Protein AF-A0A376TM35-F1 (afdb_monomer_lite)

Foldseek 3Di:
DPPPDDDDDDPCCCDCVDVVSVCVPPPVVVVCVVPVCVVVVVVVVVVVVVVVLVVLCVVCVVVLVVQADPVLDGHLVSCPPPDLVSQLSSVQVSCVVVVHDRADPVVSVCCCPQPSPDDPVVPGDDDGDDD

Sequence (131 aa):
MAHGLRWIEDESNQDDSYDRNFLRLRVVPLLQQRWPHFAEATARSAALCAEQESLLDELLADDLAHCQTSQGALQIAPMLAMSDARRAAIIRRWLAGKNAPMPSRDALVRIWQEVALAREDASPCLRLGAV

Radius of gyration: 21.59 Å; chains: 1; bounding box: 40×36×68 Å

Organism: Escherichia coli (NCBI:txid562)

pLDDT: mean 91.14, std 10.09, range [37.28, 98.38]

InterPro domains:
  IPR012094 tRNA(Ile)-lysidine synthase [PTHR43033] (3-95)
  IPR014729 Rossmann-like alpha/beta/alpha sandwich fold [G3DSA:3.40.50.620] (1-59)
  IPR015262 tRNA(Ile)-lysidine synthase, substrate-binding domain [PF09179] (74-129)

Secondary structure (DSSP, 8-state):
--S-PPPP--GGGG-TTSHHHHIIIIIHHHHHHH-TTHHHHHHHHHHHHHHHHHHHHHHTHHHHHHHB-TTSPBPSGGGTTS-HHHHHHHHHHHHHHTTPPPPPHHHHHHIIIIIITS-GGG------S--

Structure (mmCIF, N/CA/C/O backbone):
data_AF-A0A376TM35-F1
#
_entry.id   AF-A0A376TM35-F1
#
loop_
_atom_site.group_PDB
_atom_site.id
_atom_site.type_symbol
_atom_site.label_atom_id
_atom_site.label_alt_id
_atom_site.label_comp_id
_atom_site.label_asym_id
_atom_site.label_entity_id
_atom_site.label_seq_id
_atom_site.pdbx_PDB_ins_code
_atom_site.Cartn_x
_atom_site.Cartn_y
_atom_site.Cartn_z
_atom_site.occupancy
_atom_site.B_iso_or_equiv
_atom_site.auth_seq_id
_atom_site.auth_comp_id
_atom_site.auth_asym_id
_atom_site.auth_atom_id
_atom_site.pdbx_PDB_model_num
ATOM 1 N N . MET A 1 1 ? -4.588 11.335 37.239 1.00 51.06 1 MET A N 1
ATOM 2 C CA . MET A 1 1 ? -4.090 12.726 37.125 1.00 51.06 1 MET A CA 1
ATOM 3 C C . MET A 1 1 ? -2.660 12.821 37.676 1.00 51.06 1 MET A C 1
ATOM 5 O O . MET A 1 1 ? -2.438 13.467 38.687 1.00 51.06 1 MET A O 1
ATOM 9 N N . ALA A 1 2 ? -1.690 12.132 37.059 1.00 62.16 2 ALA A N 1
ATOM 10 C CA . ALA A 1 2 ? -0.390 11.849 37.692 1.00 62.16 2 ALA A CA 1
ATOM 11 C C . ALA A 1 2 ? 0.693 12.944 37.544 1.00 62.16 2 ALA A C 1
ATOM 13 O O . ALA A 1 2 ? 1.711 12.861 38.219 1.00 62.16 2 ALA A O 1
ATOM 14 N N . HIS A 1 3 ? 0.493 13.976 36.709 1.00 79.00 3 HIS A N 1
ATOM 15 C CA . HIS A 1 3 ? 1.562 14.942 36.378 1.00 79.00 3 HIS A CA 1
ATOM 16 C C . HIS A 1 3 ? 1.140 16.424 36.357 1.00 79.00 3 HIS A C 1
ATOM 18 O O . HIS A 1 3 ? 1.894 17.258 35.872 1.00 79.00 3 HIS A O 1
ATOM 24 N N . GLY A 1 4 ? -0.055 16.781 36.849 1.00 81.81 4 GLY A N 1
ATOM 25 C CA . GLY A 1 4 ? -0.488 18.191 36.930 1.00 81.81 4 GLY A CA 1
ATOM 26 C C . GLY A 1 4 ? -0.570 18.941 35.589 1.00 81.81 4 GLY A C 1
ATOM 27 O O . GLY A 1 4 ? -0.604 20.170 35.575 1.00 81.81 4 GLY A O 1
ATOM 28 N N . LEU A 1 5 ? -0.587 18.214 34.468 1.00 82.50 5 LEU A N 1
ATOM 29 C CA . LEU A 1 5 ? -0.661 18.787 33.128 1.00 82.50 5 LEU A CA 1
ATOM 30 C C . LEU A 1 5 ? -2.024 19.454 32.920 1.00 82.50 5 LEU A C 1
ATOM 32 O O . LEU A 1 5 ? -3.060 18.844 33.182 1.00 82.50 5 LEU A O 1
ATOM 36 N N . ARG A 1 6 ? -2.006 20.696 32.429 1.00 76.69 6 ARG A N 1
ATOM 37 C CA . ARG A 1 6 ? -3.191 21.411 31.944 1.00 76.69 6 ARG A CA 1
ATOM 38 C C . ARG A 1 6 ? -3.177 21.355 30.422 1.00 76.69 6 ARG A C 1
ATOM 40 O O . ARG A 1 6 ? -2.238 21.859 29.813 1.00 76.69 6 ARG A O 1
ATOM 47 N N . TRP A 1 7 ? -4.182 20.726 29.823 1.00 78.25 7 TRP A N 1
ATOM 48 C CA . TRP A 1 7 ? -4.386 20.730 28.375 1.00 78.25 7 TRP A CA 1
ATOM 49 C C . TRP A 1 7 ? -5.505 21.706 28.009 1.00 78.25 7 TRP A C 1
ATOM 51 O O . TRP A 1 7 ? -6.388 21.983 28.819 1.00 78.25 7 TRP A O 1
ATOM 61 N N . ILE A 1 8 ? -5.434 22.251 26.797 1.00 77.06 8 ILE A N 1
ATOM 62 C CA . ILE A 1 8 ? -6.493 23.075 26.213 1.00 77.06 8 ILE A CA 1
ATOM 63 C C . ILE A 1 8 ? -7.406 22.133 25.429 1.00 77.06 8 ILE A C 1
ATOM 65 O O . ILE A 1 8 ? -6.921 21.330 24.631 1.00 77.06 8 ILE A O 1
ATOM 69 N N . GLU A 1 9 ? -8.712 22.211 25.664 1.00 65.25 9 GLU A N 1
ATOM 70 C CA . GLU A 1 9 ? -9.710 21.481 24.883 1.00 65.25 9 GLU A CA 1
ATOM 71 C C . GLU A 1 9 ? -10.206 22.385 23.754 1.00 65.25 9 GLU A C 1
ATOM 73 O O . GLU A 1 9 ? -10.888 23.375 23.993 1.00 65.25 9 GLU A O 1
ATOM 78 N N . ASP A 1 10 ? -9.802 22.070 22.523 1.00 77.88 10 ASP A N 1
ATOM 79 C CA . ASP A 1 10 ? -10.305 22.731 21.315 1.00 77.88 10 ASP A CA 1
ATOM 80 C C . ASP A 1 10 ? -11.744 22.262 21.035 1.00 77.88 10 ASP A C 1
ATOM 82 O O . ASP A 1 10 ? -12.008 21.054 21.048 1.00 77.88 10 ASP A O 1
ATOM 86 N N . GLU A 1 11 ? -12.666 23.197 20.790 1.00 68.25 11 GLU A N 1
ATOM 87 C CA . GLU A 1 11 ? -14.085 22.932 20.506 1.00 68.25 11 GLU A CA 1
ATOM 88 C C . GLU A 1 11 ? -14.277 22.028 19.274 1.00 68.25 11 GLU A C 1
ATOM 90 O O . GLU A 1 11 ? -15.194 21.203 19.246 1.00 68.25 11 GLU A O 1
ATOM 95 N N . SER A 1 12 ? -13.357 22.080 18.302 1.00 74.06 12 SER A N 1
ATOM 96 C CA . SER A 1 12 ? -13.358 21.201 17.123 1.00 74.06 12 SER A CA 1
ATOM 97 C C . SER A 1 12 ? -13.183 19.716 17.462 1.00 74.06 12 SER A C 1
ATOM 99 O O . SER A 1 12 ? -13.548 18.848 16.670 1.00 74.06 12 SER A O 1
ATOM 101 N N . ASN A 1 13 ? -12.695 19.373 18.661 1.00 75.00 13 ASN A N 1
ATOM 102 C CA . ASN A 1 13 ? -12.607 17.980 19.107 1.00 75.00 13 ASN A CA 1
ATOM 103 C C . ASN A 1 13 ? -13.976 17.329 19.341 1.00 75.00 13 ASN A C 1
ATOM 105 O O . ASN A 1 13 ? -14.020 16.111 19.524 1.00 75.00 13 ASN A O 1
ATOM 109 N N . GLN A 1 14 ? -15.057 18.109 19.377 1.00 75.44 14 GLN A N 1
ATOM 110 C CA . GLN A 1 14 ? -16.428 17.611 19.513 1.00 75.44 14 GLN A CA 1
ATOM 111 C C . GLN A 1 14 ? -17.201 17.621 18.188 1.00 75.44 14 GLN A C 1
ATOM 113 O O . GLN A 1 14 ? -18.337 17.155 18.146 1.00 75.44 14 GLN A O 1
ATOM 118 N N . ASP A 1 15 ? -16.592 18.120 17.111 1.00 87.31 15 ASP A N 1
ATOM 119 C CA . ASP A 1 15 ? -17.203 18.176 15.787 1.00 87.31 15 ASP A CA 1
ATOM 120 C C . ASP A 1 15 ? -17.098 16.812 15.091 1.00 87.31 15 ASP A C 1
ATOM 122 O O . ASP A 1 15 ? -16.002 16.373 14.730 1.00 87.31 15 ASP A O 1
ATOM 126 N N . ASP A 1 16 ? -18.230 16.130 14.911 1.00 86.31 16 ASP A N 1
ATOM 127 C CA . ASP A 1 16 ? -18.307 14.821 14.259 1.00 86.31 16 ASP A CA 1
ATOM 128 C C . ASP A 1 16 ? -18.423 14.888 12.729 1.00 86.31 16 ASP A C 1
ATOM 130 O O . ASP A 1 16 ? -18.472 13.839 12.089 1.00 86.31 16 ASP A O 1
ATOM 134 N N . SER A 1 17 ? -18.376 16.079 12.122 1.00 88.94 17 SER A N 1
ATOM 135 C CA . SER A 1 17 ? -18.322 16.223 10.661 1.00 88.94 17 SER A CA 1
ATOM 136 C C . SER A 1 17 ? -17.024 15.678 10.052 1.00 88.94 17 SER A C 1
ATOM 138 O O . SER A 1 17 ? -17.001 15.281 8.887 1.00 88.94 17 SER A O 1
ATOM 140 N N . TYR A 1 18 ? -15.945 15.606 10.841 1.00 88.38 18 TYR A N 1
ATOM 141 C CA . TYR A 1 18 ? -14.679 14.999 10.436 1.00 88.38 18 TYR A CA 1
ATOM 142 C C . TYR A 1 18 ? -14.670 13.494 10.724 1.00 88.38 18 TYR A C 1
ATOM 144 O O . TYR A 1 18 ? -14.819 13.081 11.876 1.00 88.38 18 TYR A O 1
ATOM 152 N N . ASP A 1 19 ? -14.352 12.671 9.716 1.00 91.31 19 ASP A N 1
ATOM 153 C CA . ASP A 1 19 ? -14.348 11.198 9.810 1.00 91.31 19 ASP A CA 1
ATOM 154 C C . ASP A 1 19 ? -13.607 10.662 11.044 1.00 91.31 19 ASP A C 1
ATOM 156 O O . ASP A 1 19 ? -14.082 9.767 11.746 1.00 91.31 19 ASP A O 1
ATOM 160 N N . ARG A 1 20 ? -12.435 11.232 11.354 1.00 91.50 20 ARG A N 1
ATOM 161 C CA . ARG A 1 20 ? -11.644 10.841 12.531 1.00 91.50 20 ARG A CA 1
ATOM 162 C C . ARG A 1 20 ? -12.411 11.082 13.835 1.00 91.50 20 ARG A C 1
ATOM 164 O O . ARG A 1 20 ? -12.366 10.234 14.729 1.00 91.50 20 ARG A O 1
ATOM 171 N N . ASN A 1 21 ? -13.074 12.229 13.965 1.00 92.19 21 ASN A N 1
ATOM 172 C CA . ASN A 1 21 ? -13.842 12.569 15.158 1.00 92.19 21 ASN A CA 1
ATOM 173 C C . ASN A 1 21 ? -15.098 11.710 15.257 1.00 92.19 21 ASN A C 1
ATOM 175 O O . ASN A 1 21 ? -15.342 11.148 16.321 1.00 92.19 21 ASN A O 1
ATOM 179 N N . PHE A 1 22 ? -15.820 11.508 14.154 1.00 94.00 22 PHE A N 1
ATOM 180 C CA . PHE A 1 22 ? -16.949 10.582 14.103 1.00 94.00 22 PHE A CA 1
ATOM 181 C C . PHE A 1 22 ? -16.563 9.173 14.577 1.00 94.00 22 PHE A C 1
ATOM 183 O O . PHE A 1 22 ? -17.207 8.610 15.468 1.00 94.00 22 PHE A O 1
ATOM 190 N N . LEU A 1 23 ? -15.464 8.617 14.053 1.00 94.31 23 LEU A N 1
ATOM 191 C CA . LEU A 1 23 ? -14.966 7.308 14.474 1.00 94.31 23 LEU A CA 1
ATOM 192 C C . LEU A 1 23 ? -14.652 7.283 15.973 1.00 94.31 23 LEU A C 1
ATOM 194 O O . LEU A 1 23 ? -15.097 6.376 16.677 1.00 94.31 23 LEU A O 1
ATOM 198 N N . ARG A 1 24 ? -13.921 8.284 16.475 1.00 93.06 24 ARG A N 1
ATOM 199 C CA . ARG A 1 24 ? -13.513 8.370 17.885 1.00 93.06 24 ARG A CA 1
ATOM 200 C C . ARG A 1 24 ? -14.695 8.547 18.840 1.00 93.06 24 ARG A C 1
ATOM 202 O O . ARG A 1 24 ? -14.692 7.943 19.907 1.00 93.06 24 ARG A O 1
ATOM 209 N N . LEU A 1 25 ? -15.669 9.382 18.483 1.00 93.06 25 LEU A N 1
ATOM 210 C CA . LEU A 1 25 ? -16.764 9.788 19.367 1.00 93.06 25 LEU A CA 1
ATOM 211 C C . LEU A 1 25 ? -17.975 8.853 19.286 1.00 93.06 25 LEU A C 1
ATOM 213 O O . LEU A 1 25 ? -18.692 8.701 20.273 1.00 93.06 25 LEU A O 1
ATOM 217 N N . ARG A 1 26 ? -18.232 8.243 18.122 1.00 94.81 26 ARG A N 1
ATOM 218 C CA . ARG A 1 26 ? -19.473 7.493 17.860 1.00 94.81 26 ARG A CA 1
ATOM 219 C C . ARG A 1 26 ? -19.219 6.007 17.638 1.00 94.81 26 ARG A C 1
ATOM 221 O O . ARG A 1 26 ? -19.868 5.179 18.271 1.00 94.81 26 ARG A O 1
ATOM 228 N N . VAL A 1 27 ? -18.267 5.657 16.774 1.00 96.00 27 VAL A N 1
ATOM 229 C CA . VAL A 1 27 ? -18.087 4.265 16.320 1.00 96.00 27 VAL A CA 1
ATOM 230 C C . VAL A 1 27 ? -17.256 3.436 17.297 1.00 96.00 27 VAL A C 1
ATOM 232 O O . VAL A 1 27 ? -17.703 2.384 17.749 1.00 96.00 27 VAL A O 1
ATOM 235 N N . VAL A 1 28 ? -16.055 3.897 17.652 1.00 95.62 28 VAL A N 1
ATOM 236 C CA . VAL A 1 28 ? -15.134 3.159 18.531 1.00 95.62 28 VAL A CA 1
ATOM 237 C C . VAL A 1 28 ? -15.750 2.882 19.910 1.00 95.62 28 VAL A C 1
ATOM 239 O O . VAL A 1 28 ? -15.670 1.730 20.341 1.00 95.62 28 VAL A O 1
ATOM 242 N N . PRO A 1 29 ? -16.429 3.839 20.581 1.00 95.44 29 PRO A N 1
ATOM 243 C CA . PRO A 1 29 ? -17.078 3.562 21.861 1.00 95.44 29 PRO A CA 1
ATOM 244 C C . PRO A 1 29 ? -18.174 2.497 21.746 1.00 95.44 29 PRO A C 1
ATOM 246 O O . PRO A 1 29 ? -18.269 1.619 22.601 1.00 95.44 29 PRO A O 1
ATOM 249 N N . LEU A 1 30 ? -18.966 2.523 20.667 1.00 97.19 30 LEU A N 1
ATOM 250 C CA . LEU A 1 30 ? -20.011 1.528 20.415 1.00 97.19 30 LEU A CA 1
ATOM 251 C C . LEU A 1 30 ? -19.421 0.124 20.216 1.00 97.19 30 LEU A C 1
ATOM 253 O O . LEU A 1 30 ? -19.939 -0.848 20.763 1.00 97.19 30 LEU A O 1
ATOM 257 N N . LEU A 1 31 ? -18.306 0.008 19.491 1.00 97.44 31 LEU A N 1
ATOM 258 C CA . LEU A 1 31 ? -17.596 -1.263 19.328 1.00 97.44 31 LEU A CA 1
ATOM 259 C C . LEU A 1 31 ? -17.004 -1.755 20.655 1.00 97.44 31 LEU A C 1
ATOM 261 O O . LEU A 1 31 ? -17.114 -2.940 20.970 1.00 97.44 31 LEU A O 1
ATOM 265 N N . GLN A 1 32 ? -16.438 -0.854 21.461 1.00 97.12 32 GLN A N 1
ATOM 266 C CA . GLN A 1 32 ? -15.855 -1.184 22.764 1.00 97.12 32 GLN A CA 1
ATOM 267 C C . GLN A 1 32 ? -16.887 -1.661 23.793 1.00 97.12 32 GLN A C 1
ATOM 269 O O . GLN A 1 32 ? -16.550 -2.490 24.636 1.00 97.12 32 GLN A O 1
ATOM 274 N N . GLN A 1 33 ? -18.147 -1.218 23.701 1.00 96.94 33 GLN A N 1
ATOM 275 C CA . GLN A 1 33 ? -19.219 -1.728 24.566 1.00 96.94 33 GLN A CA 1
ATOM 276 C C . GLN A 1 33 ? -19.436 -3.240 24.403 1.00 96.94 33 GLN A C 1
ATOM 278 O O . GLN A 1 33 ? -19.703 -3.929 25.386 1.00 96.94 33 GLN A O 1
ATOM 283 N N . ARG A 1 34 ? -19.321 -3.770 23.176 1.00 97.25 34 ARG A N 1
ATOM 284 C CA . ARG A 1 34 ? -19.450 -5.212 22.902 1.00 97.25 34 ARG A CA 1
ATOM 285 C C . ARG A 1 34 ? -18.109 -5.947 22.977 1.00 97.25 34 ARG A C 1
ATOM 287 O O . ARG A 1 34 ? -18.078 -7.094 23.417 1.00 97.25 34 ARG A O 1
ATOM 294 N N . TRP A 1 35 ? -17.027 -5.301 22.549 1.00 97.56 35 TRP A N 1
ATOM 295 C CA . TRP A 1 35 ? -15.672 -5.850 22.508 1.00 97.56 35 TRP A CA 1
ATOM 296 C C . TRP A 1 35 ? -14.686 -4.891 23.190 1.00 97.56 35 TRP A C 1
ATOM 298 O O . TRP A 1 35 ? -14.065 -4.071 22.510 1.00 97.56 35 TRP A O 1
ATOM 308 N N . PRO A 1 36 ? -14.479 -5.007 24.515 1.00 96.31 36 PRO A N 1
ATOM 309 C CA . PRO A 1 36 ? -13.661 -4.062 25.287 1.00 96.31 36 PRO A CA 1
ATOM 310 C C . PRO A 1 36 ? -12.246 -3.838 24.731 1.00 96.31 36 PRO A C 1
ATOM 312 O O . PRO A 1 36 ? -11.713 -2.734 24.792 1.00 96.31 36 PRO A O 1
ATOM 315 N N . HIS A 1 37 ? -11.667 -4.866 24.105 1.00 96.62 37 HIS A N 1
ATOM 316 C CA . HIS A 1 37 ? -10.313 -4.859 23.542 1.00 96.62 37 HIS A CA 1
ATOM 317 C C . HIS A 1 37 ? -10.260 -4.538 22.034 1.00 96.62 37 HIS A C 1
ATOM 319 O O . HIS A 1 37 ? -9.271 -4.846 21.371 1.00 96.62 37 HIS A O 1
ATOM 325 N N . PHE A 1 38 ? -11.308 -3.938 21.451 1.00 96.88 38 PHE A N 1
ATOM 326 C CA . PHE A 1 38 ? -11.380 -3.672 20.004 1.00 96.88 38 PHE A CA 1
ATOM 327 C C . PHE A 1 38 ? -10.190 -2.853 19.474 1.00 96.88 38 PHE A C 1
ATOM 329 O O . PHE A 1 38 ? -9.610 -3.186 18.438 1.00 96.88 38 PHE A O 1
ATOM 336 N N . ALA A 1 39 ? -9.797 -1.800 20.196 1.00 94.25 39 ALA A N 1
ATOM 337 C CA . ALA A 1 39 ? -8.682 -0.945 19.790 1.00 94.25 39 ALA A CA 1
ATOM 338 C C . ALA A 1 39 ? -7.350 -1.719 19.770 1.00 94.25 39 ALA A C 1
ATOM 340 O O . ALA A 1 39 ? -6.591 -1.618 18.809 1.00 94.25 39 ALA A O 1
ATOM 341 N N . GLU A 1 40 ? -7.105 -2.558 20.780 1.00 96.50 40 GLU A N 1
ATOM 342 C CA . GLU A 1 40 ? -5.917 -3.419 20.862 1.00 96.50 40 GLU A CA 1
ATOM 343 C C . GLU A 1 40 ? -5.903 -4.479 19.753 1.00 96.50 40 GLU A C 1
ATOM 345 O O . GLU A 1 40 ? -4.866 -4.727 19.138 1.00 96.50 40 GLU A O 1
ATOM 350 N N . ALA A 1 41 ? -7.052 -5.095 19.457 1.00 97.25 41 ALA A N 1
ATOM 351 C CA . ALA A 1 41 ? -7.181 -6.062 18.368 1.00 97.25 41 ALA A CA 1
ATOM 352 C C . ALA A 1 41 ? -6.934 -5.416 16.992 1.00 97.25 41 ALA A C 1
ATOM 354 O O . ALA A 1 41 ? -6.283 -6.009 16.127 1.00 97.25 41 ALA A O 1
ATOM 355 N N . THR A 1 42 ? -7.397 -4.179 16.807 1.00 97.19 42 THR A N 1
ATOM 356 C CA . THR A 1 42 ? -7.168 -3.403 15.581 1.00 97.19 42 THR A CA 1
ATOM 357 C C . THR A 1 42 ? -5.693 -3.032 15.435 1.00 97.19 42 THR A C 1
ATOM 359 O O . THR A 1 42 ? -5.112 -3.253 14.374 1.00 97.19 42 THR A O 1
ATOM 362 N N . ALA A 1 43 ? -5.052 -2.553 16.507 1.00 97.00 43 ALA A N 1
ATOM 363 C CA . ALA A 1 43 ? -3.619 -2.256 16.518 1.00 97.00 43 ALA A CA 1
ATOM 364 C C . ALA A 1 43 ? -2.772 -3.501 16.208 1.00 97.00 43 ALA A C 1
ATOM 366 O O . ALA A 1 43 ? -1.831 -3.433 15.421 1.00 97.00 43 ALA A O 1
ATOM 367 N N . ARG A 1 44 ? -3.151 -4.662 16.756 1.00 97.88 44 ARG A N 1
ATOM 368 C CA . ARG A 1 44 ? -2.505 -5.946 16.454 1.00 97.88 44 ARG A CA 1
ATOM 369 C C . ARG A 1 44 ? -2.652 -6.336 14.987 1.00 97.88 44 ARG A C 1
ATOM 371 O O . ARG A 1 44 ? -1.685 -6.766 14.378 1.00 97.88 44 ARG A O 1
ATOM 378 N N . SER A 1 45 ? -3.841 -6.158 14.416 1.00 98.38 45 SER A N 1
ATOM 379 C CA . SER A 1 45 ? -4.080 -6.439 12.995 1.00 98.38 45 SER A CA 1
ATOM 380 C C . SER A 1 45 ? -3.232 -5.529 12.103 1.00 98.38 45 SER A C 1
ATOM 382 O O . SER A 1 45 ? -2.629 -6.002 11.148 1.00 98.38 45 SER A O 1
ATOM 384 N N . ALA A 1 46 ? -3.118 -4.242 12.449 1.00 97.62 46 ALA A N 1
ATOM 385 C CA . ALA A 1 46 ? -2.245 -3.307 11.743 1.00 97.62 46 ALA A CA 1
ATOM 386 C C . ALA A 1 46 ? -0.761 -3.706 11.838 1.00 97.62 46 ALA A C 1
ATOM 388 O O . ALA A 1 46 ? -0.058 -3.651 10.831 1.00 97.62 46 ALA A O 1
ATOM 389 N N . ALA A 1 47 ? -0.300 -4.151 13.012 1.00 98.12 47 ALA A N 1
ATOM 390 C CA . ALA A 1 47 ? 1.068 -4.633 13.202 1.00 98.12 47 ALA A CA 1
ATOM 391 C C . ALA A 1 47 ? 1.364 -5.882 12.356 1.00 98.12 47 ALA A C 1
ATOM 393 O O . ALA A 1 47 ? 2.384 -5.919 11.677 1.00 98.12 47 ALA A O 1
ATOM 394 N N . LEU A 1 48 ? 0.443 -6.851 12.321 1.00 98.38 48 LEU A N 1
ATOM 395 C CA . LEU A 1 48 ? 0.569 -8.038 11.470 1.00 98.38 48 LEU A CA 1
ATOM 396 C C . LEU A 1 48 ? 0.610 -7.663 9.983 1.00 98.38 48 LEU A C 1
ATOM 398 O O . LEU A 1 48 ? 1.443 -8.170 9.246 1.00 98.3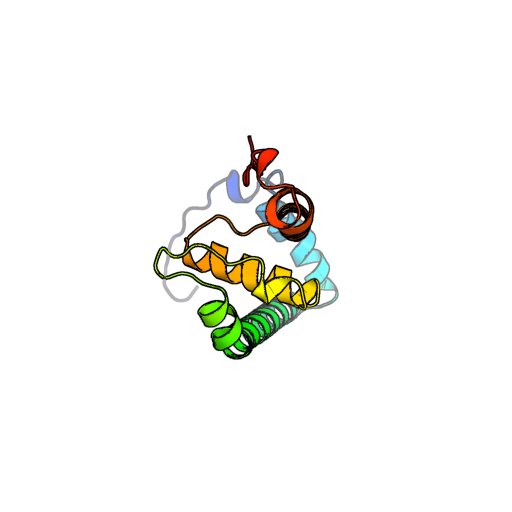8 48 LEU A O 1
ATOM 402 N N . CYS A 1 49 ? -0.238 -6.736 9.526 1.00 97.75 49 CYS A N 1
ATOM 403 C CA . CYS A 1 49 ? -0.174 -6.254 8.143 1.00 97.75 49 CYS A CA 1
ATOM 404 C C . CYS A 1 49 ? 1.181 -5.606 7.815 1.00 97.75 49 CYS A C 1
ATOM 406 O O . CYS A 1 49 ? 1.711 -5.829 6.730 1.00 97.75 49 CYS A O 1
ATOM 408 N N . ALA A 1 50 ? 1.746 -4.825 8.740 1.00 96.31 50 ALA A N 1
ATOM 409 C CA . ALA A 1 50 ? 3.061 -4.215 8.557 1.00 96.31 50 ALA A CA 1
ATOM 410 C C . ALA A 1 50 ? 4.183 -5.266 8.502 1.00 96.31 50 ALA A C 1
ATOM 412 O O . ALA A 1 50 ? 5.073 -5.163 7.662 1.00 96.31 50 ALA A O 1
ATOM 413 N N . GLU A 1 51 ? 4.112 -6.301 9.342 1.00 98.06 51 GLU A N 1
ATOM 414 C CA . GLU A 1 51 ? 5.039 -7.438 9.318 1.00 98.06 51 GLU A CA 1
ATOM 415 C C . GLU A 1 51 ? 4.986 -8.177 7.973 1.00 98.06 51 GLU A C 1
ATOM 417 O O . GLU A 1 51 ? 6.025 -8.441 7.367 1.00 98.06 51 GLU A O 1
ATOM 422 N N . GLN A 1 52 ? 3.783 -8.426 7.443 1.00 97.81 52 GLN A N 1
ATOM 423 C CA . GLN A 1 52 ? 3.623 -9.053 6.130 1.00 97.81 52 GLN A CA 1
ATOM 424 C C . GLN A 1 52 ? 4.185 -8.192 4.989 1.00 97.81 52 GLN A C 1
ATOM 426 O O . GLN A 1 52 ? 4.783 -8.737 4.063 1.00 97.81 52 GLN A O 1
ATOM 431 N N . GLU A 1 53 ? 4.009 -6.867 5.029 1.00 95.69 53 GLU A N 1
ATOM 432 C CA . GLU A 1 53 ? 4.603 -5.977 4.021 1.00 95.69 53 GLU A CA 1
ATOM 433 C C . GLU A 1 53 ? 6.133 -5.941 4.112 1.00 95.69 53 GLU A C 1
ATOM 435 O O . GLU A 1 53 ? 6.783 -5.992 3.069 1.00 95.69 53 GLU A O 1
ATOM 440 N N . SER A 1 54 ? 6.707 -5.953 5.321 1.00 96.69 54 SER A N 1
ATOM 441 C CA . SER A 1 54 ? 8.163 -6.052 5.508 1.00 96.69 54 SER A CA 1
ATOM 442 C C . SER A 1 54 ? 8.711 -7.366 4.954 1.00 96.69 54 SER A C 1
ATOM 444 O O . SER A 1 54 ? 9.712 -7.372 4.245 1.00 96.69 54 SER A O 1
ATOM 446 N N . LEU A 1 55 ? 8.031 -8.487 5.208 1.00 98.00 55 LEU A N 1
ATOM 447 C CA . LEU A 1 55 ? 8.433 -9.775 4.645 1.00 98.00 55 LEU A CA 1
ATOM 448 C C . LEU A 1 55 ? 8.383 -9.752 3.110 1.00 98.00 55 LEU A C 1
ATOM 450 O O . LEU A 1 55 ? 9.246 -10.313 2.442 1.00 98.00 55 LEU A O 1
ATOM 454 N N . LEU A 1 56 ? 7.382 -9.093 2.526 1.00 97.00 56 LEU A N 1
ATOM 455 C CA . LEU A 1 56 ? 7.316 -8.915 1.078 1.00 97.00 56 LEU A CA 1
ATOM 456 C C . LEU A 1 56 ? 8.426 -7.996 0.545 1.00 97.00 56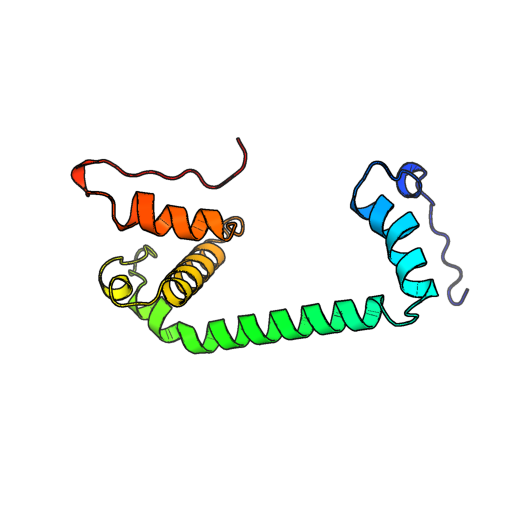 LEU A C 1
ATOM 458 O O . LEU A 1 56 ? 8.866 -8.210 -0.583 1.00 97.00 56 LEU A O 1
ATOM 462 N N . ASP A 1 57 ? 8.887 -7.006 1.315 1.00 96.88 57 ASP A N 1
ATOM 463 C CA . ASP A 1 57 ? 10.058 -6.195 0.954 1.00 96.88 57 ASP A CA 1
ATOM 464 C C . ASP A 1 57 ? 11.316 -7.062 0.853 1.00 96.88 57 ASP A C 1
ATOM 466 O O . ASP A 1 57 ? 12.050 -6.951 -0.127 1.00 96.88 57 ASP A O 1
ATOM 470 N N . GLU A 1 58 ? 11.517 -7.974 1.805 1.00 97.75 58 GLU A N 1
ATOM 471 C CA . GLU A 1 58 ? 12.626 -8.933 1.786 1.00 97.75 58 GLU A CA 1
ATOM 472 C C . GLU A 1 58 ? 12.519 -9.899 0.599 1.00 97.75 58 GLU A C 1
ATOM 474 O O . GLU A 1 58 ? 13.462 -10.055 -0.176 1.00 97.75 58 GLU A O 1
ATOM 479 N N . LEU A 1 59 ? 11.350 -10.519 0.415 1.00 97.75 59 LEU A N 1
ATOM 480 C CA . LEU A 1 59 ? 11.128 -11.539 -0.614 1.00 97.75 59 LEU A CA 1
ATOM 481 C C . LEU A 1 59 ? 11.191 -11.000 -2.047 1.00 97.75 59 LEU A C 1
ATOM 483 O O . LEU A 1 59 ? 11.463 -11.768 -2.968 1.00 97.75 59 LEU A O 1
ATOM 487 N N . LEU A 1 60 ? 10.889 -9.716 -2.249 1.00 97.50 60 LEU A N 1
ATOM 488 C CA . LEU A 1 60 ? 10.868 -9.079 -3.567 1.00 97.50 60 LEU A CA 1
ATOM 489 C C . LEU A 1 60 ? 12.083 -8.179 -3.813 1.00 97.50 60 LEU A C 1
ATOM 491 O O . LEU A 1 60 ? 12.126 -7.521 -4.853 1.00 97.50 60 LEU A O 1
ATOM 495 N N . ALA A 1 61 ? 13.054 -8.127 -2.898 1.00 97.06 61 ALA A N 1
ATOM 496 C CA . ALA A 1 61 ? 14.230 -7.269 -3.034 1.00 97.06 61 ALA A CA 1
ATOM 497 C C . ALA A 1 61 ? 15.000 -7.556 -4.334 1.00 97.06 61 ALA A C 1
ATOM 499 O O . ALA A 1 61 ? 15.288 -6.634 -5.100 1.00 97.06 61 ALA A O 1
ATOM 500 N N . ASP A 1 62 ? 15.253 -8.834 -4.624 1.00 96.81 62 ASP A N 1
ATOM 501 C CA . ASP A 1 62 ? 15.967 -9.261 -5.831 1.00 96.81 62 ASP A CA 1
ATOM 502 C C . ASP A 1 62 ? 15.150 -9.002 -7.102 1.00 96.81 62 ASP A C 1
ATOM 504 O O . ASP A 1 62 ? 15.686 -8.512 -8.096 1.00 96.81 62 ASP A O 1
ATOM 508 N N . ASP A 1 63 ? 13.839 -9.272 -7.067 1.00 96.56 63 ASP A N 1
ATOM 509 C CA . ASP A 1 63 ? 12.941 -8.984 -8.188 1.00 96.56 63 ASP A CA 1
ATOM 510 C C . ASP A 1 63 ? 12.920 -7.482 -8.501 1.00 96.56 63 ASP A C 1
ATOM 512 O O . ASP A 1 63 ? 12.997 -7.082 -9.664 1.00 96.56 63 ASP A O 1
ATOM 516 N N . LEU A 1 64 ? 12.829 -6.640 -7.468 1.00 96.81 64 LEU A N 1
ATOM 517 C CA . LEU A 1 64 ? 12.819 -5.190 -7.606 1.00 96.81 64 LEU A CA 1
ATOM 518 C C . LEU A 1 64 ? 14.151 -4.684 -8.163 1.00 96.81 64 LEU A C 1
ATOM 520 O O . LEU A 1 64 ? 14.144 -3.896 -9.105 1.00 96.81 64 LEU A O 1
ATOM 524 N N . ALA A 1 65 ? 15.277 -5.166 -7.630 1.00 95.94 65 ALA A N 1
ATOM 525 C CA . ALA A 1 65 ? 16.606 -4.813 -8.116 1.00 95.94 65 ALA A CA 1
ATOM 526 C C . ALA A 1 65 ? 16.809 -5.239 -9.577 1.00 95.94 65 ALA A C 1
ATOM 528 O O . ALA A 1 65 ? 17.340 -4.468 -10.373 1.00 95.94 65 ALA A O 1
ATOM 529 N N . HIS A 1 66 ? 16.337 -6.431 -9.950 1.00 95.81 66 HIS A N 1
ATOM 530 C CA . HIS A 1 66 ? 16.401 -6.926 -11.323 1.00 95.81 66 HIS A CA 1
ATOM 531 C C . HIS A 1 66 ? 15.522 -6.118 -12.282 1.00 95.81 66 HIS A C 1
ATOM 533 O O . HIS A 1 66 ? 15.903 -5.895 -13.427 1.00 95.81 66 HIS A O 1
ATOM 539 N N . CYS A 1 67 ? 14.352 -5.665 -11.826 1.00 96.69 67 CYS A N 1
ATOM 540 C CA . CYS A 1 67 ? 13.446 -4.861 -12.640 1.00 96.69 67 CYS A CA 1
ATOM 541 C C . CYS A 1 67 ? 13.842 -3.380 -12.691 1.00 96.69 67 CYS A C 1
ATOM 543 O O . CYS A 1 67 ? 13.256 -2.638 -13.474 1.00 96.69 67 CYS A O 1
ATOM 545 N N . GLN A 1 68 ? 14.774 -2.899 -11.870 1.00 96.44 68 GLN A N 1
ATOM 546 C CA . GLN A 1 68 ? 15.099 -1.477 -11.791 1.00 96.44 68 GLN A CA 1
ATOM 547 C C . GLN A 1 68 ? 16.346 -1.133 -12.614 1.00 96.44 68 GLN A C 1
ATOM 549 O O . GLN A 1 68 ? 17.413 -1.719 -12.459 1.00 96.44 68 GLN A O 1
ATOM 554 N N . THR A 1 69 ? 16.236 -0.123 -13.479 1.00 95.62 69 THR A N 1
ATOM 555 C CA . THR A 1 69 ? 17.385 0.395 -14.231 1.00 95.62 69 THR A CA 1
ATOM 556 C C . THR A 1 69 ? 18.282 1.262 -13.349 1.00 95.62 69 THR A C 1
ATOM 558 O O . THR A 1 69 ? 17.858 1.791 -12.320 1.00 95.62 69 THR A O 1
ATOM 561 N N . SER A 1 70 ? 19.512 1.518 -13.801 1.00 92.81 70 SER A N 1
ATOM 562 C CA . SER A 1 70 ? 20.438 2.449 -13.139 1.00 92.81 70 SER A CA 1
ATOM 563 C C . SER A 1 70 ? 19.914 3.890 -13.050 1.00 92.81 70 SER A C 1
ATOM 565 O O . SER A 1 70 ? 20.303 4.629 -12.151 1.00 92.81 70 SER A O 1
ATOM 567 N N . GLN A 1 71 ? 18.995 4.294 -13.936 1.00 93.69 71 GLN A N 1
ATOM 568 C CA . GLN A 1 71 ? 18.306 5.594 -13.866 1.00 93.69 71 GLN A CA 1
ATOM 569 C C . GLN A 1 71 ? 17.112 5.572 -12.891 1.00 93.69 71 GLN A C 1
ATOM 571 O O . GLN A 1 71 ? 16.442 6.580 -12.666 1.00 93.69 71 GLN A O 1
ATOM 576 N N . GLY A 1 72 ? 16.819 4.409 -12.309 1.00 93.00 72 GLY A N 1
ATOM 577 C CA . GLY A 1 72 ? 15.711 4.180 -11.400 1.00 93.00 72 GLY A CA 1
ATOM 578 C C . GLY A 1 72 ? 14.343 4.118 -12.078 1.00 93.00 72 GLY A C 1
ATOM 579 O O . GLY A 1 72 ? 13.344 4.365 -11.399 1.00 93.00 72 GLY A O 1
ATOM 580 N N . ALA A 1 73 ? 14.300 3.813 -13.378 1.00 95.38 73 ALA A N 1
ATOM 581 C CA . ALA A 1 73 ? 13.078 3.425 -14.079 1.00 95.38 73 ALA A CA 1
ATOM 582 C C . ALA A 1 73 ? 12.796 1.931 -13.858 1.00 95.38 73 ALA A C 1
ATOM 584 O O . ALA A 1 73 ? 13.707 1.172 -13.530 1.00 95.38 73 ALA A O 1
ATOM 585 N N . LEU A 1 74 ? 11.544 1.516 -14.041 1.00 96.50 74 LEU A N 1
ATOM 586 C CA . LEU A 1 74 ? 11.135 0.120 -13.911 1.00 96.50 74 LEU A CA 1
ATOM 587 C C . LEU A 1 74 ? 11.042 -0.531 -15.300 1.00 96.50 74 LEU A C 1
ATOM 589 O O . LEU A 1 74 ? 10.394 -0.001 -16.200 1.00 96.50 74 LEU A O 1
ATOM 593 N N . GLN A 1 75 ? 11.703 -1.669 -15.481 1.00 96.31 75 GLN A N 1
ATOM 594 C CA . GLN A 1 75 ? 11.716 -2.450 -16.711 1.00 96.31 75 GLN A CA 1
ATOM 595 C C . GLN A 1 75 ? 10.453 -3.304 -16.812 1.00 96.31 75 GLN A C 1
ATOM 597 O O . GLN A 1 75 ? 10.130 -4.074 -15.911 1.00 96.31 75 GLN A O 1
ATOM 602 N N . ILE A 1 76 ? 9.764 -3.215 -17.950 1.00 95.94 76 ILE A N 1
ATOM 603 C CA . ILE A 1 76 ? 8.506 -3.940 -18.182 1.00 95.94 76 ILE A CA 1
ATOM 604 C C . ILE A 1 76 ? 8.768 -5.408 -18.535 1.00 95.94 76 ILE A C 1
ATOM 606 O O . ILE A 1 76 ? 8.063 -6.295 -18.055 1.00 95.94 76 ILE A O 1
ATOM 610 N N . ALA A 1 77 ? 9.793 -5.680 -19.350 1.00 95.50 77 ALA A N 1
ATOM 611 C CA . ALA A 1 77 ? 10.031 -7.009 -19.913 1.00 95.50 77 ALA A CA 1
ATOM 612 C C . ALA A 1 77 ? 10.165 -8.134 -18.859 1.00 95.50 77 ALA A C 1
ATOM 614 O O . ALA A 1 77 ? 9.469 -9.141 -19.010 1.00 95.50 77 ALA A O 1
ATOM 615 N N . PRO A 1 78 ? 10.941 -7.983 -17.762 1.00 95.38 78 PRO A N 1
ATOM 616 C CA . PRO A 1 78 ? 11.034 -9.020 -16.725 1.00 95.38 78 PRO A CA 1
ATOM 617 C C . PRO A 1 78 ? 9.703 -9.287 -16.003 1.00 95.38 78 PRO A C 1
ATOM 619 O O . PRO A 1 78 ? 9.461 -10.380 -15.497 1.00 95.38 78 PRO A O 1
ATOM 622 N N . MET A 1 79 ? 8.807 -8.298 -15.983 1.00 96.81 79 MET A N 1
ATOM 623 C CA . MET A 1 79 ? 7.536 -8.351 -15.262 1.00 96.81 79 MET A CA 1
ATOM 624 C C . MET A 1 79 ? 6.395 -8.987 -16.074 1.00 96.81 79 MET A C 1
ATOM 626 O O . MET A 1 79 ? 5.347 -9.320 -15.512 1.00 96.81 79 MET A O 1
ATOM 630 N N . LEU A 1 80 ? 6.574 -9.198 -17.385 1.00 96.00 80 LEU A N 1
ATOM 631 C CA . LEU A 1 80 ? 5.549 -9.791 -18.258 1.00 96.00 80 LEU A CA 1
ATOM 632 C C . LEU A 1 80 ? 5.149 -11.207 -17.814 1.00 96.00 80 LEU A C 1
ATOM 634 O O . LEU A 1 80 ? 3.966 -11.545 -17.833 1.00 96.00 80 LEU A O 1
ATOM 638 N N . ALA A 1 81 ? 6.116 -12.006 -17.354 1.00 95.31 81 ALA A N 1
ATOM 639 C CA . ALA A 1 81 ? 5.899 -13.382 -16.897 1.00 95.31 81 ALA A CA 1
ATOM 640 C C . ALA A 1 81 ? 5.391 -13.486 -15.445 1.00 95.31 81 ALA A C 1
ATOM 642 O O . ALA A 1 81 ? 5.041 -14.571 -14.983 1.00 95.31 81 ALA A O 1
ATOM 643 N N . MET A 1 82 ? 5.363 -12.375 -14.705 1.00 96.56 82 MET A N 1
ATOM 644 C CA . MET A 1 82 ? 4.945 -12.359 -13.305 1.00 96.56 82 MET A CA 1
ATOM 645 C C . MET A 1 82 ? 3.418 -12.404 -13.169 1.00 96.56 82 MET A C 1
ATOM 647 O O . MET A 1 82 ? 2.675 -12.040 -14.078 1.00 96.56 82 MET A O 1
ATOM 651 N N . SER A 1 83 ? 2.926 -12.811 -11.999 1.00 97.19 83 SER A N 1
ATOM 652 C CA . SER A 1 83 ? 1.504 -12.689 -11.670 1.00 97.19 83 SER A CA 1
ATOM 653 C C . SER A 1 83 ? 1.105 -11.230 -11.420 1.00 97.19 83 SER A C 1
ATOM 655 O O . SER A 1 83 ? 1.941 -10.399 -11.060 1.00 97.19 83 SER A O 1
ATOM 657 N N . ASP A 1 84 ? -0.191 -10.920 -11.523 1.00 96.38 84 ASP A N 1
ATOM 658 C CA . ASP A 1 84 ? -0.712 -9.572 -11.244 1.00 96.38 84 ASP A CA 1
ATOM 659 C C . ASP A 1 84 ? -0.356 -9.080 -9.838 1.00 96.38 84 ASP A C 1
ATOM 661 O O . ASP A 1 84 ? 0.029 -7.926 -9.657 1.00 96.38 84 ASP A O 1
ATOM 665 N N . ALA A 1 85 ? -0.433 -9.969 -8.843 1.00 96.19 85 ALA A N 1
ATOM 666 C CA . ALA A 1 85 ? -0.094 -9.641 -7.462 1.00 96.19 85 ALA A CA 1
ATOM 667 C C . ALA A 1 85 ? 1.388 -9.268 -7.314 1.00 96.19 85 ALA A C 1
ATOM 669 O O . ALA A 1 85 ? 1.706 -8.270 -6.669 1.00 96.19 85 ALA A O 1
ATOM 670 N N . ARG A 1 86 ? 2.287 -10.028 -7.955 1.00 97.06 86 ARG A N 1
ATOM 671 C CA . ARG A 1 86 ? 3.730 -9.756 -7.927 1.00 97.06 86 ARG A CA 1
ATOM 672 C C . ARG A 1 86 ? 4.055 -8.441 -8.634 1.00 97.06 86 ARG A C 1
ATOM 674 O O . ARG A 1 86 ? 4.778 -7.620 -8.079 1.00 97.06 86 ARG A O 1
ATOM 681 N N . ARG A 1 87 ? 3.454 -8.186 -9.801 1.00 97.31 87 ARG A N 1
ATOM 682 C CA . ARG A 1 87 ? 3.612 -6.907 -10.511 1.00 97.31 87 ARG A CA 1
ATOM 683 C C . ARG A 1 87 ? 3.167 -5.721 -9.668 1.00 97.31 87 ARG A C 1
ATOM 685 O O . ARG A 1 87 ? 3.916 -4.761 -9.520 1.00 97.31 87 ARG A O 1
ATOM 692 N N . ALA A 1 88 ? 1.976 -5.799 -9.081 1.00 96.81 88 ALA A N 1
ATOM 693 C CA . ALA A 1 88 ? 1.445 -4.741 -8.231 1.00 96.81 88 ALA A CA 1
ATOM 694 C C . ALA A 1 88 ? 2.341 -4.489 -7.005 1.00 96.81 88 ALA A C 1
ATOM 696 O O . ALA A 1 88 ? 2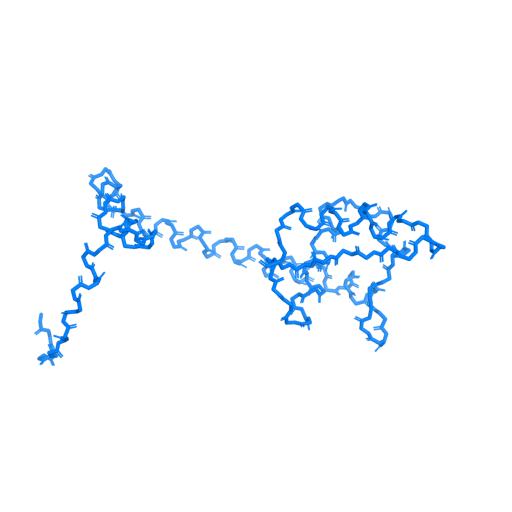.590 -3.336 -6.654 1.00 96.81 88 ALA A O 1
ATOM 697 N N . ALA A 1 89 ? 2.856 -5.554 -6.383 1.00 96.94 89 ALA A N 1
ATOM 698 C CA . ALA A 1 89 ? 3.763 -5.469 -5.243 1.00 96.94 89 ALA A CA 1
ATOM 699 C C . ALA A 1 89 ? 5.102 -4.796 -5.599 1.00 96.94 89 ALA A C 1
ATOM 701 O O . ALA A 1 89 ? 5.576 -3.969 -4.818 1.00 96.94 89 ALA A O 1
ATOM 702 N N . ILE A 1 90 ? 5.672 -5.089 -6.776 1.00 97.38 90 ILE A N 1
ATOM 703 C CA . ILE A 1 90 ? 6.896 -4.443 -7.283 1.00 97.38 90 ILE A 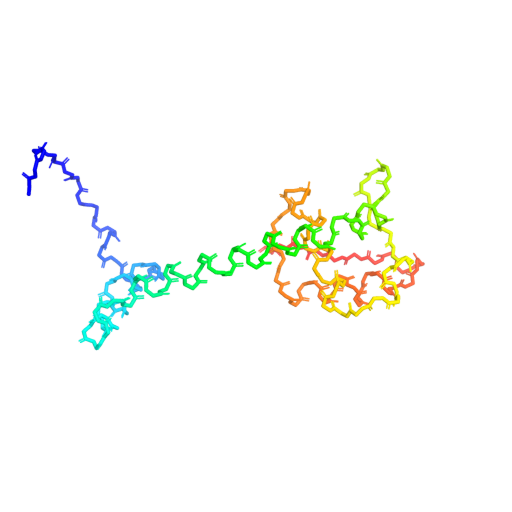CA 1
ATOM 704 C C . ILE A 1 90 ? 6.639 -2.973 -7.628 1.00 97.38 90 ILE A C 1
ATOM 706 O O . ILE A 1 90 ? 7.373 -2.107 -7.162 1.00 97.38 90 ILE A O 1
ATOM 710 N N . ILE A 1 91 ? 5.577 -2.663 -8.386 1.00 96.62 91 ILE A N 1
ATOM 711 C CA . ILE A 1 91 ? 5.240 -1.277 -8.766 1.00 96.62 91 ILE A CA 1
ATOM 712 C C . ILE A 1 91 ? 5.022 -0.420 -7.514 1.00 96.62 91 ILE A C 1
ATOM 714 O O . ILE A 1 91 ? 5.522 0.702 -7.436 1.00 96.62 91 ILE A O 1
ATOM 718 N N . ARG A 1 92 ? 4.312 -0.950 -6.509 1.00 96.25 92 ARG A N 1
ATOM 719 C CA . ARG A 1 92 ? 4.093 -0.266 -5.229 1.00 96.25 92 ARG A CA 1
ATOM 720 C C . ARG A 1 92 ? 5.413 0.069 -4.527 1.00 96.25 92 ARG A C 1
ATOM 722 O O . ARG A 1 92 ? 5.585 1.207 -4.099 1.00 96.25 92 ARG A O 1
ATOM 729 N N . ARG A 1 93 ? 6.337 -0.893 -4.431 1.00 96.31 93 ARG A N 1
ATOM 730 C CA . ARG A 1 93 ? 7.655 -0.710 -3.792 1.00 96.31 93 ARG A CA 1
ATOM 731 C C . ARG A 1 93 ? 8.537 0.265 -4.559 1.00 96.31 93 ARG A C 1
ATOM 733 O O . ARG A 1 93 ? 9.146 1.145 -3.959 1.00 96.31 93 ARG A O 1
ATOM 740 N N . TRP A 1 94 ? 8.537 0.170 -5.884 1.00 96.56 94 TRP A N 1
ATOM 741 C CA . TRP A 1 94 ? 9.244 1.108 -6.747 1.00 96.56 94 TRP A CA 1
ATOM 742 C C . TRP A 1 94 ? 8.756 2.551 -6.541 1.00 96.56 94 TRP A C 1
ATOM 744 O O . TRP A 1 94 ? 9.572 3.447 -6.331 1.00 96.56 94 TRP A O 1
AT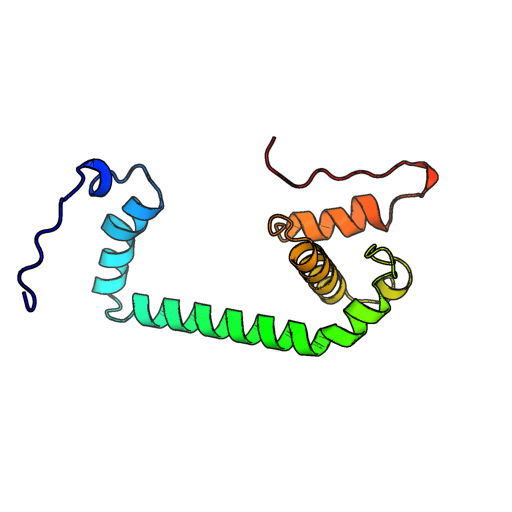OM 754 N N . LEU A 1 95 ? 7.437 2.781 -6.515 1.00 95.25 95 LEU A N 1
ATOM 755 C CA . LEU A 1 95 ? 6.859 4.106 -6.251 1.00 95.25 95 LEU A CA 1
ATOM 756 C C . LEU A 1 95 ? 7.155 4.609 -4.832 1.00 95.25 95 LEU A C 1
ATOM 758 O O . LEU A 1 95 ? 7.467 5.789 -4.656 1.00 95.25 95 LEU A O 1
ATOM 762 N N . ALA A 1 96 ? 7.114 3.726 -3.831 1.00 94.06 96 ALA A N 1
ATOM 763 C CA . ALA A 1 96 ? 7.489 4.063 -2.459 1.00 94.06 96 ALA A CA 1
ATOM 764 C C . ALA A 1 96 ? 8.955 4.528 -2.371 1.00 94.06 96 ALA A C 1
ATOM 766 O O . ALA A 1 96 ? 9.235 5.555 -1.753 1.00 94.06 96 ALA A O 1
ATOM 767 N N . GLY A 1 97 ? 9.873 3.856 -3.076 1.00 93.50 97 GLY A N 1
ATOM 768 C CA . GLY A 1 97 ? 11.281 4.260 -3.186 1.00 93.50 97 GLY A CA 1
ATOM 769 C C . GLY A 1 97 ? 11.507 5.590 -3.918 1.00 93.50 97 GLY A C 1
ATOM 770 O O . GLY A 1 97 ? 12.585 6.171 -3.823 1.00 93.50 97 GLY A O 1
ATOM 771 N N . LYS A 1 98 ? 10.495 6.100 -4.632 1.00 92.94 98 LYS A N 1
ATOM 772 C CA . LYS A 1 98 ? 10.485 7.438 -5.246 1.00 92.94 98 LYS A CA 1
ATOM 773 C C . LYS A 1 98 ? 9.774 8.491 -4.391 1.00 92.94 98 LYS A C 1
ATOM 775 O O . LYS A 1 98 ? 9.552 9.597 -4.876 1.00 92.94 98 LYS A O 1
ATOM 780 N N . ASN A 1 99 ? 9.392 8.153 -3.156 1.00 91.88 99 ASN A N 1
ATOM 781 C CA . ASN A 1 99 ? 8.588 8.999 -2.269 1.00 91.88 99 ASN A CA 1
ATOM 782 C C . ASN A 1 99 ? 7.268 9.467 -2.916 1.00 91.88 99 ASN A C 1
ATOM 784 O O . ASN A 1 99 ? 6.758 10.540 -2.592 1.00 91.88 99 ASN A O 1
ATOM 788 N N . ALA A 1 100 ? 6.712 8.671 -3.836 1.00 90.38 100 ALA A N 1
ATOM 789 C CA . ALA A 1 100 ? 5.446 8.985 -4.483 1.00 90.38 100 ALA A CA 1
ATOM 790 C C . ALA A 1 100 ? 4.267 8.715 -3.523 1.00 90.38 100 ALA A C 1
ATOM 792 O O . ALA A 1 100 ? 4.376 7.857 -2.639 1.00 90.38 100 ALA A O 1
ATOM 793 N N . PRO A 1 101 ? 3.116 9.394 -3.691 1.00 89.06 101 PRO A N 1
ATOM 794 C CA . PRO A 1 101 ? 1.913 9.060 -2.937 1.00 89.06 101 PRO A CA 1
ATOM 795 C C . PRO A 1 101 ? 1.511 7.603 -3.196 1.00 89.06 101 PRO A C 1
ATOM 797 O O . PRO A 1 101 ? 1.536 7.131 -4.335 1.00 89.06 101 PRO A O 1
ATOM 800 N N . MET A 1 102 ? 1.139 6.888 -2.129 1.00 90.81 102 MET A N 1
ATOM 801 C CA . MET A 1 102 ? 0.830 5.460 -2.204 1.00 90.81 102 MET A CA 1
ATOM 802 C C . MET A 1 102 ? -0.371 5.220 -3.137 1.00 90.81 102 MET A C 1
ATOM 804 O O . MET A 1 102 ? -1.466 5.715 -2.853 1.00 90.81 102 MET A O 1
ATOM 808 N N . PRO A 1 103 ? -0.211 4.465 -4.238 1.00 90.75 103 PRO A N 1
ATOM 809 C CA . PRO A 1 103 ? -1.295 4.244 -5.182 1.00 90.75 103 PRO A CA 1
ATOM 810 C C . PRO A 1 103 ? -2.375 3.333 -4.591 1.00 90.75 103 PRO A C 1
ATOM 812 O O . PRO A 1 103 ? -2.098 2.377 -3.850 1.00 90.75 103 PRO A O 1
ATOM 815 N N . SER A 1 104 ? -3.621 3.582 -4.998 1.00 92.88 104 SER A N 1
ATOM 816 C CA . SER A 1 104 ? -4.714 2.642 -4.764 1.00 92.88 104 SER A CA 1
ATOM 817 C C . SER A 1 104 ? -4.440 1.316 -5.483 1.00 92.88 104 SER A C 1
ATOM 819 O O . SER A 1 104 ? -3.652 1.235 -6.429 1.00 92.88 104 SER A O 1
ATOM 821 N N . ARG A 1 105 ? -5.114 0.245 -5.049 1.00 91.69 105 ARG A N 1
ATOM 822 C CA .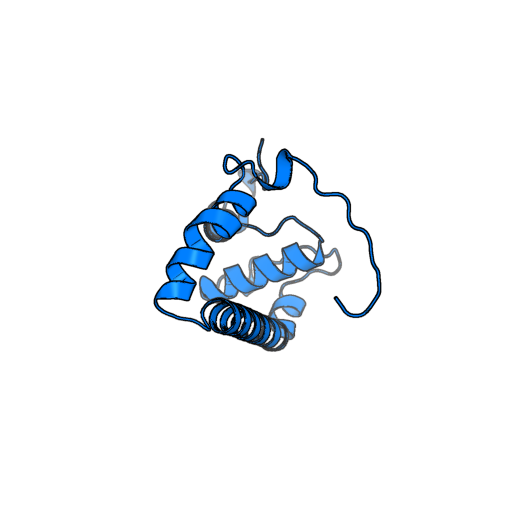 ARG A 1 105 ? -5.021 -1.055 -5.732 1.00 91.69 105 ARG A CA 1
ATOM 823 C C . ARG A 1 105 ? -5.432 -0.949 -7.203 1.00 91.69 105 ARG A C 1
ATOM 825 O O . ARG A 1 105 ? -4.791 -1.564 -8.045 1.00 91.69 105 ARG A O 1
ATOM 832 N N . ASP A 1 106 ? -6.462 -0.161 -7.493 1.00 92.75 106 ASP A N 1
ATOM 833 C CA . ASP A 1 106 ? -6.936 0.077 -8.856 1.00 92.75 106 ASP A CA 1
ATOM 834 C C . ASP A 1 106 ? -5.896 0.829 -9.700 1.00 92.75 106 ASP A C 1
ATOM 836 O O . ASP A 1 106 ? -5.570 0.405 -10.805 1.00 92.75 106 ASP A O 1
ATOM 840 N N . ALA A 1 107 ? -5.264 1.863 -9.135 1.00 94.31 107 ALA A N 1
ATOM 841 C CA . ALA A 1 107 ? -4.207 2.601 -9.819 1.00 94.31 107 ALA A CA 1
ATOM 842 C C . ALA A 1 107 ? -3.038 1.691 -10.233 1.00 94.31 107 ALA A C 1
ATOM 844 O O . ALA A 1 107 ? -2.534 1.825 -11.342 1.00 94.31 107 ALA A O 1
ATOM 845 N N . LEU A 1 108 ? -2.644 0.720 -9.399 1.00 95.56 108 LEU A N 1
ATOM 846 C CA . LEU A 1 108 ? -1.611 -0.263 -9.761 1.00 95.56 108 LEU A CA 1
ATOM 847 C C . LEU A 1 108 ? -2.010 -1.127 -10.966 1.00 95.56 108 LEU A C 1
ATOM 849 O O . LEU A 1 108 ? -1.175 -1.398 -11.828 1.00 95.56 108 LEU A O 1
ATOM 853 N N . VAL A 1 109 ? -3.279 -1.539 -11.041 1.00 95.06 109 VAL A N 1
ATOM 854 C CA . VAL A 1 109 ? -3.806 -2.297 -12.187 1.00 95.06 109 VAL A CA 1
ATOM 855 C C . VAL A 1 109 ? -3.763 -1.440 -13.448 1.00 95.06 109 VAL A C 1
ATOM 857 O O . VAL A 1 109 ? -3.279 -1.897 -14.482 1.00 95.06 109 VAL A O 1
ATOM 860 N N . ARG A 1 110 ? -4.200 -0.181 -13.353 1.00 95.00 110 ARG A N 1
ATOM 861 C CA . ARG A 1 110 ? -4.209 0.763 -14.475 1.00 95.00 110 ARG A CA 1
ATOM 862 C C . ARG A 1 110 ? -2.810 1.090 -14.982 1.00 95.00 110 ARG A C 1
ATOM 864 O O . ARG A 1 110 ? -2.606 1.089 -16.187 1.00 95.00 110 ARG A O 1
ATOM 871 N N . ILE A 1 111 ? -1.828 1.284 -14.096 1.00 95.44 111 ILE A N 1
ATOM 872 C CA . ILE A 1 111 ? -0.418 1.459 -14.496 1.00 95.44 111 ILE A CA 1
ATOM 873 C C . ILE A 1 111 ? 0.019 0.302 -15.397 1.00 95.44 111 ILE A C 1
ATOM 875 O O . ILE A 1 111 ? 0.626 0.518 -16.442 1.00 95.44 111 ILE A O 1
ATOM 879 N N . TRP A 1 112 ? -0.303 -0.934 -15.021 1.00 96.25 112 TRP A N 1
ATOM 880 C CA . TRP A 1 112 ? 0.098 -2.080 -15.824 1.00 96.25 112 TRP A CA 1
ATOM 881 C C . TRP A 1 112 ? -0.665 -2.157 -17.155 1.00 96.25 112 TRP A C 1
ATOM 883 O O . TRP A 1 112 ? -0.053 -2.261 -18.213 1.00 96.25 112 TRP A O 1
ATOM 893 N N . GLN A 1 113 ? -1.994 -2.074 -17.116 1.00 95.06 113 GLN A N 1
ATOM 894 C CA . GLN A 1 113 ? -2.839 -2.297 -18.294 1.00 95.06 113 GLN A CA 1
ATOM 895 C C . GLN A 1 113 ? -2.813 -1.130 -19.293 1.00 95.06 113 GLN A C 1
ATOM 897 O O . GLN A 1 113 ? -2.775 -1.355 -20.498 1.00 95.06 113 GLN A O 1
ATOM 902 N N . GLU A 1 114 ? -2.831 0.111 -18.804 1.00 94.00 114 GLU A N 1
ATOM 903 C CA . GLU A 1 114 ? -2.954 1.323 -19.628 1.00 94.00 114 GLU A CA 1
ATOM 904 C C . GLU A 1 114 ? -1.598 1.942 -19.985 1.00 94.00 114 GLU A C 1
ATOM 906 O O . GLU A 1 114 ? -1.529 2.728 -20.928 1.00 94.00 114 GLU A O 1
ATOM 911 N N . VAL A 1 115 ? -0.528 1.623 -19.242 1.00 94.19 115 VAL A N 1
ATOM 912 C CA . VAL A 1 115 ? 0.808 2.196 -19.480 1.00 94.19 115 VAL A CA 1
ATOM 913 C C . VAL A 1 115 ? 1.828 1.135 -19.856 1.00 94.19 115 VAL A C 1
ATOM 915 O O . VAL A 1 115 ? 2.413 1.229 -20.929 1.00 94.19 115 VAL A O 1
ATOM 918 N N . ALA A 1 116 ? 2.034 0.113 -19.023 1.00 93.50 116 ALA A N 1
ATOM 919 C CA . ALA A 1 116 ? 3.076 -0.882 -19.289 1.00 93.50 116 ALA A CA 1
ATOM 920 C C . ALA A 1 116 ? 2.777 -1.754 -20.523 1.00 93.50 116 ALA A C 1
ATOM 922 O O . ALA A 1 116 ? 3.697 -2.137 -21.239 1.00 93.50 116 ALA A O 1
ATOM 923 N N . LEU A 1 117 ? 1.503 -2.066 -20.777 1.00 93.94 117 LEU A N 1
ATOM 924 C CA . LEU A 1 117 ? 1.070 -2.848 -21.942 1.00 93.94 117 LEU A CA 1
ATOM 925 C C . LEU A 1 117 ? 0.626 -1.991 -23.136 1.00 93.94 117 LEU A C 1
ATOM 927 O O . LEU A 1 117 ? 0.258 -2.537 -24.179 1.00 93.94 117 LEU A O 1
ATOM 931 N N . ALA A 1 118 ? 0.634 -0.664 -23.003 1.00 91.88 118 ALA A N 1
ATOM 932 C CA . ALA A 1 118 ? 0.330 0.209 -24.123 1.00 91.88 118 ALA A CA 1
ATOM 933 C C . ALA A 1 118 ? 1.443 0.151 -25.173 1.00 91.88 118 ALA A C 1
ATOM 935 O O . ALA A 1 118 ? 2.603 -0.141 -24.884 1.00 91.88 118 ALA A O 1
ATOM 936 N N . ARG A 1 119 ? 1.079 0.438 -26.423 1.00 86.44 119 ARG A N 1
ATOM 937 C CA . ARG A 1 119 ? 2.058 0.517 -27.506 1.00 86.44 119 ARG A CA 1
ATOM 938 C C . ARG A 1 119 ? 2.976 1.717 -27.279 1.00 86.44 119 ARG A C 1
ATOM 940 O O . ARG A 1 119 ? 2.510 2.786 -26.887 1.00 86.44 119 ARG A O 1
ATOM 947 N N . GLU A 1 120 ? 4.263 1.552 -27.569 1.00 77.56 120 GLU A N 1
ATOM 948 C CA . GLU A 1 120 ? 5.262 2.616 -27.397 1.00 77.56 120 GLU A CA 1
ATOM 949 C C . GLU A 1 120 ? 4.938 3.869 -28.233 1.00 77.56 120 GLU A C 1
ATOM 951 O O . GLU A 1 120 ? 5.209 4.990 -27.806 1.00 77.56 120 GLU A O 1
ATOM 956 N N . ASP A 1 121 ? 4.283 3.696 -29.385 1.00 80.00 121 ASP A N 1
ATOM 957 C CA . ASP A 1 121 ? 3.858 4.777 -30.280 1.00 80.00 121 ASP A CA 1
ATOM 958 C C . ASP A 1 121 ? 2.645 5.581 -29.767 1.00 80.00 121 ASP A C 1
ATOM 960 O O . ASP A 1 121 ? 2.373 6.671 -30.270 1.00 80.00 121 ASP A O 1
ATOM 964 N N . ALA A 1 122 ? 1.944 5.101 -28.734 1.00 80.31 122 ALA A N 1
ATOM 965 C CA . ALA A 1 122 ? 0.737 5.728 -28.193 1.00 80.31 122 ALA A CA 1
ATOM 966 C C . ALA A 1 122 ? 1.007 6.783 -27.102 1.00 80.31 122 ALA A C 1
ATOM 968 O O . ALA A 1 122 ? 0.060 7.393 -26.607 1.00 80.31 122 ALA A O 1
ATOM 969 N N . SER A 1 123 ? 2.273 7.008 -26.721 1.00 86.50 123 SER A N 1
ATOM 970 C CA . SER A 1 123 ? 2.673 7.927 -25.636 1.00 86.50 123 SER A CA 1
ATOM 971 C C . SER A 1 123 ? 1.833 7.759 -24.353 1.00 86.50 123 SER A C 1
ATOM 973 O O . SER A 1 123 ? 1.186 8.712 -23.904 1.00 86.50 123 SER A O 1
ATOM 975 N N . PRO A 1 124 ? 1.790 6.550 -23.762 1.00 90.56 124 PRO A N 1
ATOM 976 C CA . PRO A 1 124 ? 0.909 6.279 -22.637 1.00 90.56 124 PRO A CA 1
ATOM 977 C C . PRO A 1 124 ? 1.280 7.110 -21.406 1.00 90.56 124 PRO A C 1
ATOM 979 O O . PRO A 1 124 ? 2.446 7.221 -21.027 1.00 90.56 124 PRO A O 1
ATOM 982 N N . CYS A 1 125 ? 0.269 7.681 -20.752 1.00 91.12 125 CYS A N 1
ATOM 983 C CA . CYS A 1 125 ? 0.446 8.512 -19.568 1.00 91.12 125 CYS A CA 1
ATOM 984 C C . CYS A 1 125 ? -0.724 8.328 -18.602 1.00 91.12 125 CYS A C 1
ATOM 986 O O . CYS A 1 125 ? -1.880 8.559 -18.957 1.00 91.12 125 CYS A O 1
ATOM 988 N N . LEU A 1 126 ? -0.408 7.963 -17.358 1.00 90.50 126 LEU A N 1
ATOM 989 C CA . LEU A 1 126 ? -1.365 7.902 -16.260 1.00 90.50 126 LEU A CA 1
ATOM 990 C C . LEU A 1 126 ? -1.000 8.947 -15.206 1.00 90.50 126 LEU A C 1
ATOM 992 O O . LEU A 1 126 ? 0.118 8.963 -14.693 1.00 90.50 126 LEU A O 1
ATOM 996 N N . ARG A 1 127 ? -1.961 9.801 -14.846 1.00 88.62 127 ARG A N 1
ATOM 997 C CA . ARG A 1 127 ? -1.800 10.755 -13.742 1.00 88.62 127 ARG A CA 1
ATOM 998 C C . ARG A 1 127 ? -2.185 10.087 -12.424 1.00 88.62 127 ARG A C 1
ATOM 1000 O O . ARG A 1 127 ? -3.293 9.571 -12.298 1.00 88.62 127 ARG A O 1
ATOM 1007 N N . LEU A 1 128 ? -1.271 10.114 -11.456 1.00 81.69 128 LEU A N 1
ATOM 1008 C CA . LEU A 1 128 ? -1.479 9.611 -10.098 1.00 81.69 128 LEU A CA 1
ATOM 1009 C C . LEU A 1 128 ? -1.659 10.798 -9.144 1.00 81.69 128 LEU A C 1
ATOM 1011 O O . LEU A 1 128 ? -0.738 11.591 -8.971 1.00 81.69 128 LEU A O 1
ATOM 1015 N N . GLY A 1 129 ? -2.842 10.916 -8.541 1.00 68.81 129 GLY A N 1
ATOM 1016 C CA . GLY A 1 129 ? -3.208 12.012 -7.639 1.00 68.81 129 GLY A CA 1
ATOM 1017 C C . GLY A 1 129 ? -4.632 12.505 -7.890 1.00 68.81 129 GLY A C 1
ATOM 1018 O O . GLY A 1 129 ? -5.206 12.236 -8.946 1.00 68.81 129 GLY A O 1
ATOM 1019 N N . ALA A 1 130 ? -5.212 13.198 -6.909 1.00 52.62 130 ALA A N 1
ATOM 1020 C CA . ALA A 1 130 ? -6.431 13.964 -7.137 1.00 52.62 130 ALA A CA 1
ATOM 1021 C C . ALA A 1 130 ? -6.098 15.174 -8.025 1.00 52.62 130 ALA A C 1
ATOM 1023 O O . ALA A 1 130 ? -5.047 15.794 -7.849 1.00 52.62 130 ALA A O 1
ATOM 1024 N N . VAL A 1 131 ? -6.973 15.458 -8.991 1.00 37.28 131 VAL A N 1
ATOM 1025 C CA . VAL A 1 131 ? -7.057 16.782 -9.625 1.00 37.28 131 VAL A CA 1
ATOM 1026 C C . VAL A 1 131 ? -7.484 17.793 -8.570 1.00 37.28 131 VAL A C 1
ATOM 1028 O O . VAL A 1 131 ? -8.357 17.420 -7.752 1.00 37.28 131 VAL A O 1
#